Protein AF-A0A2V8UIL1-F1 (afdb_monomer)

Solvent-accessible surface area (backbone atoms only — not comparable to full-atom values): 8514 Å² total; per-residue (Å²): 92,56,47,95,90,40,72,71,58,63,56,52,62,53,67,79,48,57,82,46,74,49,77,49,77,47,79,46,67,53,85,46,45,77,83,36,62,64,71,67,15,54,72,65,12,38,38,31,43,37,38,39,37,39,41,32,49,25,34,33,32,58,74,73,43,98,56,77,26,57,95,77,78,67,92,70,55,50,36,26,22,26,56,78,48,85,33,74,51,60,78,92,67,44,43,99,92,39,61,49,40,64,86,22,44,42,84,35,69,83,42,76,35,70,39,54,35,34,69,42,69,46,80,53,50,76,49,76,50,75,49,68,31,40,41,42,77,79,51,101,89,41,74,50,73,50,116

Sequence (147 aa):
MSNPFDAKSEKGLAETNQRHRVTMSVLYELPLFRAQKGLVGHVLGGWQANGVFTFETGLPMYPLQPTEPIADGCPRCNPRPDRLANGSLPSDQRSLQRWFDTSAFKIASGHYGTSGRNILTAPGLTSLDFSLFKNIRVTEDKRFQFR

Structure (mmCIF, N/CA/C/O backbone):
data_AF-A0A2V8UIL1-F1
#
_entry.id   AF-A0A2V8UIL1-F1
#
loop_
_atom_site.group_PDB
_atom_site.id
_atom_site.type_symbol
_atom_site.label_atom_id
_atom_site.label_alt_id
_atom_site.label_comp_id
_atom_site.label_asym_id
_atom_site.label_entity_id
_atom_site.label_seq_id
_atom_site.pdbx_PDB_ins_code
_atom_site.Cartn_x
_atom_site.Cartn_y
_atom_site.Cartn_z
_atom_site.occupancy
_atom_site.B_iso_or_equiv
_atom_site.auth_seq_id
_atom_site.auth_comp_id
_atom_site.auth_asym_id
_atom_site.auth_atom_id
_atom_site.pdbx_PDB_model_num
ATOM 1 N N . MET A 1 1 ? 13.526 11.274 -14.535 1.00 74.44 1 MET A N 1
ATOM 2 C CA . MET A 1 1 ? 13.363 11.128 -15.998 1.00 74.44 1 MET A CA 1
ATOM 3 C C . MET A 1 1 ? 14.376 10.106 -16.471 1.00 74.44 1 MET A C 1
ATOM 5 O O . MET A 1 1 ? 15.481 10.154 -15.973 1.00 74.44 1 MET A O 1
ATOM 9 N N . SER A 1 2 ? 14.036 9.160 -17.334 1.00 83.00 2 SER A N 1
ATOM 10 C CA . SER A 1 2 ? 14.945 8.093 -17.780 1.00 83.00 2 SER A CA 1
ATOM 11 C C . SER A 1 2 ? 15.469 8.295 -19.196 1.00 83.00 2 SER A C 1
ATOM 13 O O . SER A 1 2 ? 16.539 7.782 -19.483 1.00 83.00 2 SER A O 1
ATOM 15 N N . ASN A 1 3 ? 14.730 8.982 -20.073 1.00 86.19 3 ASN A N 1
ATOM 16 C CA . ASN A 1 3 ? 15.171 9.321 -21.427 1.00 86.19 3 ASN A CA 1
ATOM 17 C C . ASN A 1 3 ? 14.827 10.798 -21.713 1.00 86.19 3 ASN A C 1
ATOM 19 O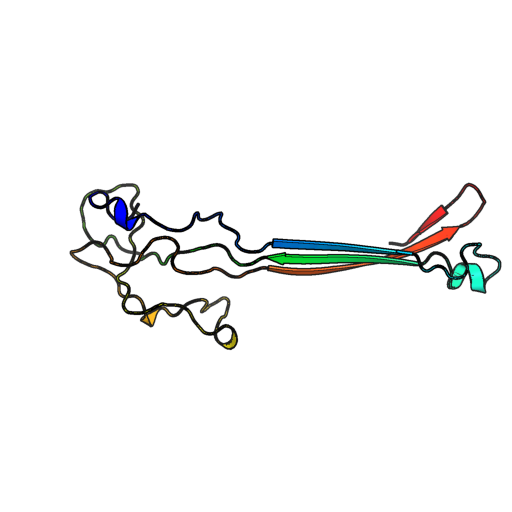 O . ASN A 1 3 ? 13.646 11.111 -21.887 1.00 86.19 3 ASN A O 1
ATOM 23 N N . PRO A 1 4 ? 15.814 11.715 -21.750 1.00 82.50 4 PRO A N 1
ATOM 24 C CA . PRO A 1 4 ? 15.576 13.137 -22.011 1.00 82.50 4 PRO A CA 1
ATOM 25 C C . PRO A 1 4 ? 15.066 13.428 -23.427 1.00 82.50 4 PRO A C 1
ATOM 27 O O . PRO A 1 4 ? 14.446 14.466 -23.652 1.00 82.50 4 PRO A O 1
ATOM 30 N N . PHE A 1 5 ? 15.304 12.522 -24.375 1.00 85.94 5 PHE A N 1
ATOM 31 C CA . PHE A 1 5 ? 14.946 12.692 -25.781 1.00 85.94 5 PHE A CA 1
ATOM 32 C C . PHE A 1 5 ? 13.556 12.137 -26.119 1.00 85.94 5 PHE A C 1
ATOM 34 O O . PHE A 1 5 ? 13.033 12.415 -27.197 1.00 85.94 5 PHE A O 1
ATOM 41 N N . ASP A 1 6 ? 12.926 11.394 -25.201 1.00 86.62 6 ASP A N 1
ATOM 42 C CA . ASP A 1 6 ? 11.565 10.880 -25.359 1.00 86.62 6 ASP A CA 1
ATOM 43 C C . ASP A 1 6 ? 10.697 11.154 -24.123 1.00 86.62 6 ASP A C 1
ATOM 45 O O . ASP A 1 6 ? 10.576 10.340 -23.203 1.00 86.62 6 ASP A O 1
ATOM 49 N N . ALA A 1 7 ? 9.994 12.286 -24.151 1.00 85.75 7 ALA A N 1
ATOM 50 C CA . ALA A 1 7 ? 9.041 12.657 -23.110 1.00 85.75 7 ALA A CA 1
ATOM 51 C C . ALA A 1 7 ? 7.838 11.698 -23.007 1.00 85.75 7 ALA A C 1
ATOM 53 O O . ALA A 1 7 ? 7.186 11.640 -21.961 1.00 85.75 7 ALA A O 1
ATOM 54 N N . LYS A 1 8 ? 7.506 10.935 -24.063 1.00 87.81 8 LYS A N 1
ATOM 55 C CA . LYS A 1 8 ? 6.401 9.966 -23.996 1.00 87.81 8 LYS A CA 1
ATOM 56 C C . LYS A 1 8 ? 6.765 8.789 -23.093 1.00 87.81 8 LYS A C 1
ATOM 58 O O . LYS A 1 8 ? 5.871 8.280 -22.419 1.00 87.81 8 LYS A O 1
ATOM 63 N N . SER A 1 9 ? 8.048 8.425 -23.007 1.00 85.25 9 SER A N 1
ATOM 64 C CA . SER A 1 9 ? 8.549 7.367 -22.114 1.00 85.25 9 SER A CA 1
ATOM 65 C C . SER A 1 9 ? 8.329 7.658 -20.618 1.00 85.25 9 SER A C 1
ATOM 67 O O . SER A 1 9 ? 8.350 6.745 -19.783 1.00 85.25 9 SER A O 1
ATOM 69 N N . GLU A 1 10 ? 8.092 8.923 -20.260 1.00 88.25 10 GLU A N 1
ATOM 70 C CA . GLU A 1 10 ? 7.836 9.374 -18.887 1.00 88.25 10 GLU A CA 1
ATOM 71 C C . GLU A 1 10 ? 6.351 9.400 -18.516 1.00 88.25 10 GLU A C 1
ATOM 73 O O . GLU A 1 10 ? 6.007 9.651 -17.356 1.00 88.25 10 GLU A O 1
ATOM 78 N N . LYS A 1 11 ? 5.454 9.128 -19.472 1.00 90.44 11 LYS A N 1
ATOM 79 C CA . LYS A 1 11 ? 4.026 9.019 -19.179 1.00 90.44 11 LYS A CA 1
ATOM 80 C C . LYS A 1 11 ? 3.770 7.783 -18.323 1.00 90.44 11 LYS A C 1
ATOM 82 O O . LYS A 1 11 ? 4.179 6.672 -18.648 1.00 90.44 11 LYS A O 1
ATOM 87 N N . GLY A 1 12 ? 3.051 7.994 -17.232 1.00 91.19 12 GLY A N 1
ATOM 88 C CA . GLY A 1 12 ? 2.668 6.962 -16.283 1.00 91.19 12 GLY A CA 1
ATOM 89 C C . GLY A 1 12 ? 1.715 7.539 -15.250 1.00 91.19 12 GLY A C 1
ATOM 90 O O . GLY A 1 12 ? 1.427 8.737 -15.252 1.00 91.19 12 GLY A O 1
ATOM 91 N N . LEU A 1 13 ? 1.225 6.682 -14.359 1.00 93.12 13 LEU A N 1
ATOM 92 C CA . LEU A 1 13 ? 0.453 7.141 -13.207 1.00 93.12 13 LEU A CA 1
ATOM 93 C C . LEU A 1 13 ? 1.321 8.050 -12.331 1.00 93.12 13 LEU A C 1
ATOM 95 O O . LEU A 1 13 ? 2.541 7.908 -12.317 1.00 93.12 13 LEU A O 1
ATOM 99 N N . ALA A 1 14 ? 0.715 8.973 -11.589 1.00 92.06 14 ALA A N 1
ATOM 100 C CA . ALA A 1 14 ? 1.446 9.698 -10.555 1.00 92.06 14 ALA A CA 1
ATOM 101 C C . ALA A 1 14 ? 1.904 8.724 -9.453 1.00 92.06 14 ALA A C 1
ATOM 103 O O . ALA A 1 14 ? 1.199 7.765 -9.144 1.00 92.06 14 ALA A O 1
ATOM 104 N N . GLU A 1 15 ? 3.054 8.986 -8.831 1.00 89.31 15 GLU A N 1
ATOM 105 C CA . GLU A 1 15 ? 3.568 8.185 -7.699 1.00 89.31 15 GLU A CA 1
ATOM 106 C C . GLU A 1 15 ? 2.643 8.276 -6.473 1.00 89.31 15 GLU A C 1
ATOM 108 O O . GLU A 1 15 ? 2.626 7.393 -5.627 1.00 89.31 15 GLU A O 1
ATOM 113 N N . THR A 1 16 ? 1.805 9.312 -6.420 1.00 92.19 16 THR A N 1
ATOM 114 C CA . THR A 1 16 ? 0.773 9.538 -5.402 1.00 92.19 16 THR A CA 1
ATOM 115 C C . THR A 1 16 ? -0.606 9.015 -5.807 1.00 92.19 16 THR A C 1
ATOM 117 O O . THR A 1 16 ? -1.582 9.244 -5.095 1.00 92.19 16 THR A O 1
ATOM 120 N N . ASN A 1 17 ? -0.732 8.343 -6.957 1.00 92.94 17 ASN A N 1
ATOM 121 C CA . ASN A 1 17 ? -2.023 7.848 -7.420 1.00 92.94 17 ASN A CA 1
ATOM 122 C C . ASN A 1 17 ? -2.458 6.616 -6.621 1.00 92.94 17 ASN A C 1
ATOM 124 O O . ASN A 1 17 ? -2.185 5.477 -7.002 1.00 92.94 17 ASN A O 1
ATOM 128 N N . GLN A 1 18 ? -3.174 6.851 -5.530 1.00 91.94 18 GLN A N 1
ATOM 129 C CA . GLN A 1 18 ? -3.775 5.795 -4.737 1.00 91.94 18 GLN A CA 1
ATOM 130 C C . GLN A 1 18 ? -5.155 5.439 -5.293 1.00 91.94 18 GLN A C 1
ATOM 132 O O . GLN A 1 18 ? -6.097 6.222 -5.206 1.00 91.94 18 GLN A O 1
ATOM 137 N N . ARG A 1 19 ? -5.270 4.247 -5.890 1.00 92.31 19 ARG A N 1
ATOM 138 C CA . ARG A 1 19 ? -6.465 3.853 -6.651 1.00 92.31 19 ARG A CA 1
ATOM 139 C C . ARG A 1 19 ? -7.702 3.678 -5.773 1.00 92.31 19 ARG A C 1
ATOM 141 O O . ARG A 1 19 ? -8.777 4.145 -6.138 1.00 92.31 19 ARG A O 1
ATOM 148 N N . HIS A 1 20 ? -7.557 2.987 -4.648 1.00 94.62 20 HIS A N 1
ATOM 149 C CA . HIS A 1 20 ? -8.628 2.801 -3.678 1.00 94.62 20 HIS A CA 1
ATOM 150 C C . HIS A 1 20 ? -8.096 3.060 -2.274 1.00 94.62 20 HIS A C 1
ATOM 152 O O . HIS A 1 20 ? -7.059 2.522 -1.883 1.00 94.62 20 HIS A O 1
ATOM 158 N N . ARG A 1 21 ? -8.834 3.877 -1.528 1.00 95.50 21 ARG A N 1
ATOM 159 C CA . ARG A 1 21 ? -8.595 4.167 -0.120 1.00 95.50 21 ARG A CA 1
ATOM 160 C C . ARG A 1 21 ? -9.936 4.244 0.589 1.00 95.50 21 ARG A C 1
ATOM 162 O O . ARG A 1 21 ? -10.794 5.030 0.197 1.00 95.50 21 ARG A O 1
ATOM 169 N N . VAL A 1 22 ? -10.109 3.408 1.600 1.00 97.25 22 VAL A N 1
ATOM 170 C CA . VAL A 1 22 ? -11.317 3.333 2.416 1.00 97.25 22 VAL A CA 1
ATOM 171 C C . VAL A 1 22 ? -10.894 3.337 3.873 1.00 97.25 22 VAL A C 1
ATOM 173 O O . VAL A 1 22 ? -10.099 2.500 4.294 1.00 97.25 22 VAL A O 1
ATOM 176 N N . THR A 1 23 ? -11.461 4.258 4.642 1.00 97.25 23 THR A N 1
ATOM 177 C CA . THR A 1 23 ? -11.343 4.271 6.098 1.00 97.25 23 THR A CA 1
ATOM 178 C C . THR A 1 23 ? -12.745 4.215 6.678 1.00 97.25 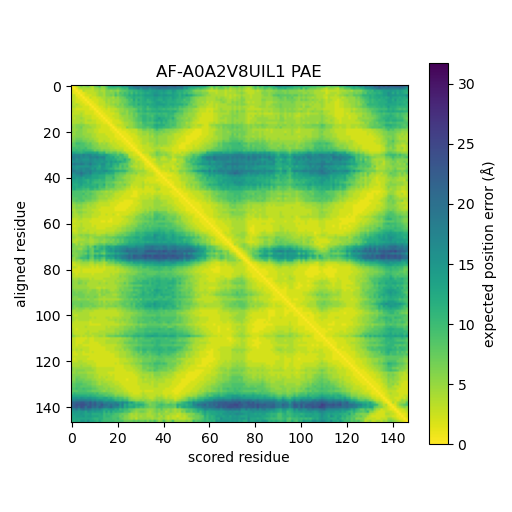23 THR A C 1
ATOM 180 O O . THR A 1 23 ? -13.594 5.040 6.342 1.00 97.25 23 THR A O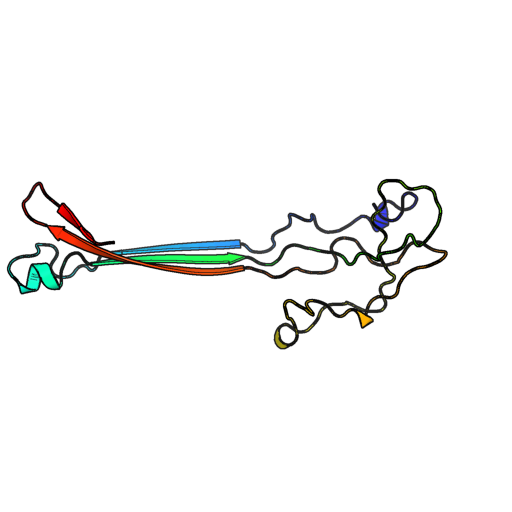 1
ATOM 183 N N . MET A 1 24 ? -12.994 3.223 7.524 1.00 97.69 24 MET A N 1
ATOM 184 C CA . MET A 1 24 ? -14.268 3.010 8.192 1.00 97.69 24 MET A CA 1
ATOM 185 C C . MET A 1 24 ? -14.050 3.065 9.695 1.00 97.69 24 MET A C 1
ATOM 187 O O . MET A 1 24 ? -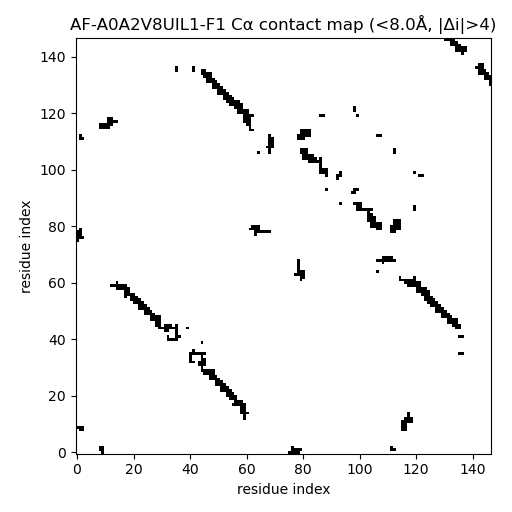13.260 2.300 10.241 1.00 97.69 24 MET A O 1
ATOM 191 N N . SER A 1 25 ? -14.789 3.946 10.360 1.00 97.12 25 SER A N 1
ATOM 192 C CA . SER A 1 25 ? -14.759 4.081 11.812 1.00 97.12 25 SER A CA 1
ATOM 193 C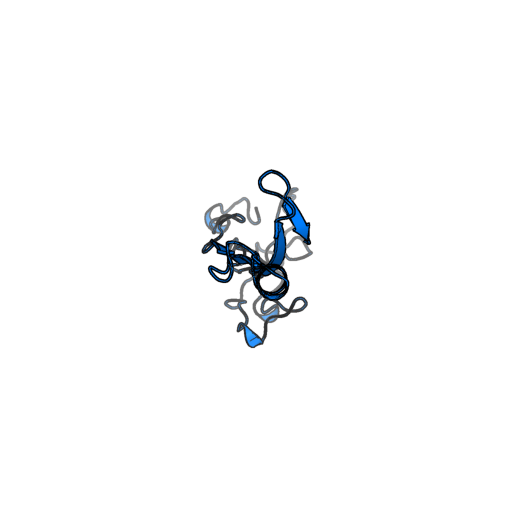 C . SER A 1 25 ? -16.107 3.672 12.383 1.00 97.12 25 SER A C 1
ATOM 195 O O . SER A 1 25 ? -17.147 4.169 11.953 1.00 97.12 25 SER A O 1
ATOM 197 N N . VAL A 1 26 ? -16.088 2.770 13.358 1.00 96.12 26 VAL A N 1
ATOM 198 C CA . VAL A 1 26 ? -17.270 2.287 14.068 1.00 96.12 26 VAL A CA 1
ATOM 199 C C . VAL A 1 26 ? -17.082 2.561 15.548 1.00 96.12 26 VAL A C 1
ATOM 201 O O . VAL A 1 26 ? -16.089 2.154 16.145 1.00 96.12 26 VAL A O 1
ATOM 204 N N . LEU A 1 27 ? -18.067 3.222 16.143 1.00 94.88 27 LEU A N 1
ATOM 205 C CA . LEU A 1 27 ? -18.194 3.384 17.583 1.00 94.88 27 LEU A CA 1
ATOM 206 C C . LEU A 1 27 ? -19.518 2.754 17.990 1.00 94.88 27 LEU A C 1
ATOM 208 O O . LEU A 1 27 ? -20.571 3.108 17.460 1.00 94.88 27 LEU A O 1
ATOM 212 N N . TYR A 1 28 ? -19.459 1.816 18.926 1.00 93.81 28 TYR A N 1
ATOM 213 C CA . TYR A 1 28 ? -20.632 1.125 19.427 1.00 93.81 28 TYR A CA 1
ATOM 214 C C . TYR A 1 28 ? -20.653 1.147 20.951 1.00 93.81 28 TYR A C 1
ATOM 216 O O . TYR A 1 28 ? -19.844 0.500 21.616 1.00 93.81 28 TYR A O 1
ATOM 224 N N . GLU A 1 29 ? -21.604 1.889 21.509 1.00 91.62 29 GLU A N 1
ATOM 225 C CA . GLU A 1 29 ? -21.918 1.839 22.933 1.00 91.62 29 GLU A CA 1
ATOM 226 C C . GLU A 1 29 ? -22.965 0.757 23.184 1.00 91.62 29 GLU A C 1
ATOM 228 O O . GLU A 1 29 ? -24.073 0.809 22.641 1.00 91.62 29 GLU A O 1
ATOM 233 N N . LEU A 1 30 ? -22.632 -0.214 24.035 1.00 88.00 30 LEU A N 1
ATOM 234 C CA . LEU A 1 30 ? -23.559 -1.281 24.392 1.00 88.00 30 LEU A CA 1
ATOM 235 C C . LEU A 1 30 ? -24.802 -0.674 25.072 1.00 88.00 30 LEU A C 1
ATOM 237 O O . LEU A 1 30 ? -24.679 -0.019 26.112 1.00 88.00 30 LEU A O 1
ATOM 241 N N . PRO A 1 31 ? -26.020 -0.890 24.536 1.00 83.12 31 PRO A N 1
ATOM 242 C CA . PRO A 1 31 ? -27.235 -0.266 25.063 1.00 83.12 31 PRO A CA 1
ATOM 243 C C . PRO A 1 31 ? -27.748 -0.918 26.360 1.00 83.12 31 PRO A C 1
ATOM 245 O O . PRO A 1 31 ? -28.804 -0.541 26.865 1.00 83.12 31 PRO A O 1
ATOM 248 N N . LEU A 1 32 ? -27.011 -1.880 26.917 1.00 84.94 32 LEU A N 1
ATOM 249 C CA . LEU A 1 32 ? -27.371 -2.621 28.121 1.00 84.94 32 LEU A CA 1
ATOM 250 C C . LEU A 1 32 ? -26.965 -1.851 29.385 1.00 84.94 32 LEU A C 1
ATOM 252 O O . LEU A 1 32 ? -25.912 -1.219 29.438 1.00 84.94 32 LEU A O 1
ATOM 256 N N . PHE A 1 33 ? -27.810 -1.913 30.419 1.00 85.94 33 PHE A N 1
ATOM 257 C CA . PHE A 1 33 ? -27.550 -1.329 31.741 1.00 85.94 33 PHE A CA 1
ATOM 258 C C . PHE A 1 33 ? -27.051 0.130 31.710 1.00 85.94 33 PHE A C 1
ATOM 260 O O . PHE A 1 33 ? -26.197 0.516 32.506 1.00 85.94 33 PHE A O 1
ATOM 267 N N . ARG A 1 34 ? -27.604 0.976 30.824 1.00 81.44 34 ARG A N 1
ATOM 268 C CA . ARG A 1 34 ? -27.203 2.396 30.680 1.00 81.44 34 ARG A CA 1
ATOM 269 C C . ARG A 1 34 ? -27.257 3.191 31.986 1.00 81.44 34 ARG A C 1
ATOM 271 O O . ARG A 1 34 ? -26.446 4.088 32.194 1.00 81.44 34 ARG A O 1
ATOM 278 N N . ALA A 1 35 ? -28.205 2.858 32.861 1.00 84.00 35 ALA A N 1
ATOM 279 C CA . ALA A 1 35 ? -28.353 3.487 34.170 1.00 84.00 35 ALA A CA 1
ATOM 280 C C . ALA A 1 35 ? -27.336 2.987 35.215 1.00 84.00 35 ALA A C 1
ATOM 282 O O . ALA A 1 35 ? -27.257 3.573 36.286 1.00 84.00 35 ALA A O 1
ATOM 283 N N . GLN A 1 36 ? -26.599 1.909 34.922 1.00 86.06 36 GLN A N 1
ATOM 284 C CA . GLN A 1 36 ? -25.587 1.281 35.779 1.00 86.06 36 GLN A CA 1
ATOM 285 C C . GLN A 1 36 ? -26.025 1.067 37.237 1.00 86.06 36 GLN A C 1
ATOM 287 O O . GLN A 1 36 ? -25.235 1.219 38.155 1.00 86.06 36 GLN A O 1
ATOM 292 N N . LYS A 1 37 ? -27.292 0.706 37.471 1.00 86.44 37 LYS A N 1
ATOM 293 C CA . LYS A 1 37 ? -27.809 0.499 38.831 1.00 86.44 37 LYS A CA 1
ATOM 294 C C . LYS A 1 37 ? -27.331 -0.835 39.410 1.00 86.44 37 LYS A C 1
ATOM 296 O O . LYS A 1 37 ? -27.482 -1.878 38.770 1.00 86.44 37 LYS A O 1
ATOM 301 N N . GLY A 1 38 ? -26.828 -0.799 40.643 1.00 85.69 38 GLY A N 1
ATOM 302 C CA . GLY A 1 38 ? -26.353 -1.980 41.367 1.00 85.69 38 GLY A CA 1
ATOM 303 C C . GLY A 1 38 ? -25.093 -2.609 40.759 1.00 85.69 38 GLY A C 1
ATOM 304 O O . GLY A 1 38 ? -24.576 -2.164 39.734 1.00 85.69 38 GLY A O 1
ATOM 305 N N . LEU A 1 39 ? -24.600 -3.678 41.391 1.00 85.44 39 LEU A N 1
ATOM 306 C CA . LEU A 1 39 ? -23.344 -4.332 41.002 1.00 85.44 39 LEU A CA 1
ATOM 307 C C . LEU A 1 39 ? -23.372 -4.821 39.543 1.00 85.44 39 LEU A C 1
ATOM 309 O O . LEU A 1 39 ? -22.460 -4.539 38.769 1.00 85.44 39 LEU A O 1
ATOM 313 N N . VAL A 1 40 ? -24.457 -5.491 39.146 1.00 86.56 40 VAL A N 1
ATOM 314 C CA . VAL A 1 40 ? -24.638 -6.010 37.779 1.00 86.56 40 VAL A CA 1
ATOM 315 C C . VAL A 1 40 ? -24.654 -4.873 36.754 1.00 86.56 40 VAL A C 1
ATOM 317 O O . VAL A 1 40 ? -24.021 -4.982 35.704 1.00 86.56 40 VAL A O 1
ATOM 320 N N . GLY A 1 41 ? -25.315 -3.754 37.067 1.00 87.25 41 GLY A N 1
ATOM 321 C CA . GLY A 1 41 ? -25.382 -2.602 36.175 1.00 87.25 41 GLY A CA 1
ATOM 322 C C . GLY A 1 41 ? -24.024 -1.935 35.953 1.00 87.25 41 GLY A C 1
ATOM 323 O O . GLY A 1 41 ? -23.701 -1.591 34.817 1.00 87.25 41 GLY A O 1
ATOM 324 N N . HIS A 1 42 ? -23.204 -1.798 36.997 1.00 85.50 42 HIS A N 1
ATOM 325 C CA . HIS A 1 42 ? -21.844 -1.266 36.865 1.00 85.50 42 HIS A CA 1
ATOM 326 C C . HIS A 1 42 ? -20.901 -2.225 36.130 1.00 85.50 42 HIS A C 1
ATOM 328 O O . HIS A 1 42 ? -20.056 -1.771 35.360 1.00 85.50 42 HIS A O 1
ATOM 334 N N . VAL A 1 43 ? -21.049 -3.543 36.295 1.00 86.69 43 VAL A N 1
ATOM 335 C CA . VAL A 1 43 ? -20.197 -4.541 35.619 1.00 86.69 43 VAL A CA 1
ATOM 336 C C . VAL A 1 43 ? -20.558 -4.696 34.138 1.00 86.69 43 VAL A C 1
ATOM 338 O O . VAL A 1 43 ? -19.665 -4.744 33.288 1.00 86.69 43 VAL A O 1
ATOM 341 N N . LEU A 1 44 ? -21.846 -4.692 33.793 1.00 89.06 44 LEU A N 1
ATOM 342 C CA . LEU A 1 44 ? -22.310 -4.943 32.423 1.00 89.06 44 LEU A CA 1
ATOM 343 C C . LEU A 1 44 ? -22.599 -3.672 31.606 1.00 89.06 44 LEU A C 1
ATOM 345 O O . LEU A 1 44 ? -22.631 -3.741 30.382 1.00 89.06 44 LEU A O 1
ATOM 349 N N . GLY A 1 45 ? -22.787 -2.510 32.237 1.00 91.62 45 GLY A N 1
ATOM 350 C CA . GLY A 1 45 ? -23.107 -1.255 31.543 1.00 91.62 45 GLY A CA 1
ATOM 351 C C . GLY A 1 45 ? -21.890 -0.406 31.170 1.00 91.62 45 GLY A C 1
ATOM 352 O O . GLY A 1 45 ? -20.818 -0.544 31.745 1.00 91.62 45 GLY A O 1
ATOM 353 N N . GLY A 1 46 ? -22.043 0.515 30.216 1.00 90.88 46 GLY A N 1
ATOM 354 C CA . GLY A 1 46 ? -21.009 1.513 29.888 1.00 90.88 46 GLY A CA 1
ATOM 355 C C . GLY A 1 46 ? -19.807 1.002 29.095 1.00 90.88 46 GLY A C 1
ATOM 356 O O . GLY A 1 46 ? -18.823 1.724 28.954 1.00 90.88 46 GLY A O 1
ATOM 357 N N . TRP A 1 47 ? -19.874 -0.219 28.574 1.00 94.25 47 TRP A N 1
ATOM 358 C CA . TRP A 1 47 ? -18.905 -0.704 27.602 1.00 94.25 47 TRP A CA 1
ATOM 359 C C . TRP A 1 47 ? -19.092 0.002 26.256 1.00 94.25 47 TRP A C 1
ATOM 361 O O . TRP A 1 47 ? -20.213 0.134 25.759 1.00 94.25 47 TRP A O 1
ATOM 371 N N . GLN A 1 48 ? -17.984 0.431 25.667 1.00 94.56 48 GLN A N 1
ATOM 372 C CA . GLN A 1 48 ? -17.933 1.063 24.357 1.00 94.56 48 GLN A CA 1
ATOM 373 C C . GLN A 1 48 ? -16.823 0.405 23.546 1.00 94.56 48 GLN A C 1
ATOM 375 O O . GLN A 1 48 ? -15.660 0.440 23.942 1.00 94.56 48 GLN A O 1
ATOM 380 N N . ALA A 1 49 ? -17.182 -0.174 22.408 1.00 95.12 49 ALA A N 1
ATOM 381 C CA . ALA A 1 49 ? -16.234 -0.704 21.444 1.00 95.12 49 ALA A CA 1
ATOM 382 C C . ALA A 1 49 ? -15.978 0.338 20.353 1.00 95.12 49 ALA A C 1
ATOM 384 O O . ALA A 1 49 ? -16.910 0.978 19.865 1.00 95.12 49 ALA A O 1
ATOM 385 N N . ASN A 1 50 ? -14.719 0.489 19.966 1.00 96.50 50 ASN A N 1
ATOM 386 C CA . ASN A 1 50 ? -14.308 1.315 18.843 1.00 96.50 50 ASN A CA 1
ATOM 387 C C . ASN A 1 50 ? -13.480 0.466 17.884 1.00 96.50 50 ASN A C 1
ATOM 389 O O . ASN A 1 50 ? -12.640 -0.324 18.313 1.00 96.50 50 ASN A O 1
ATOM 393 N N . GLY A 1 51 ? -13.723 0.644 16.592 1.00 97.06 51 GLY A N 1
ATOM 394 C CA . GLY A 1 51 ? -12.966 0.015 15.523 1.00 97.06 51 GLY A CA 1
ATOM 395 C C . GLY A 1 51 ? -12.654 1.031 14.436 1.00 97.06 51 GLY A C 1
ATOM 396 O O . GLY A 1 51 ? -13.543 1.771 14.016 1.00 97.06 51 GLY A O 1
ATOM 397 N N . VAL A 1 52 ? -11.411 1.055 13.974 1.00 97.94 52 VAL A N 1
ATOM 398 C CA . VAL A 1 52 ? -10.990 1.797 12.786 1.00 97.94 52 VAL A CA 1
ATOM 399 C C . VAL A 1 52 ? -10.387 0.799 11.811 1.00 97.94 52 VAL A C 1
ATOM 401 O O . VAL A 1 52 ? -9.385 0.155 12.099 1.00 97.94 52 VAL A O 1
ATOM 404 N N . PHE A 1 53 ? -11.023 0.650 10.659 1.00 98.12 53 PHE A N 1
ATOM 405 C CA . PHE A 1 53 ? -10.545 -0.182 9.567 1.00 98.12 53 PHE A CA 1
ATOM 406 C C . PHE A 1 53 ? -10.013 0.713 8.453 1.00 98.12 53 PHE A C 1
ATOM 408 O O . PHE A 1 53 ? -10.725 1.602 7.985 1.00 98.12 53 PHE A O 1
ATOM 415 N N . THR A 1 54 ? -8.783 0.466 8.011 1.00 97.75 54 THR A N 1
ATOM 416 C CA . THR A 1 54 ? -8.169 1.173 6.884 1.00 97.75 54 THR A CA 1
ATOM 417 C C . THR A 1 54 ? -7.755 0.173 5.818 1.00 97.75 54 THR A C 1
ATOM 419 O O . THR A 1 54 ? -7.024 -0.775 6.091 1.00 97.75 54 THR A O 1
ATOM 422 N N . PHE A 1 55 ? -8.202 0.407 4.588 1.00 97.44 55 PHE A N 1
ATOM 423 C CA . PHE A 1 55 ? -7.802 -0.337 3.403 1.00 97.44 55 PHE A CA 1
ATOM 424 C C . PHE A 1 55 ? -7.302 0.626 2.333 1.00 97.44 55 PHE A C 1
ATOM 426 O O . PHE A 1 55 ? -7.995 1.564 1.939 1.00 97.44 55 PHE A O 1
ATOM 433 N N . GLU A 1 56 ? -6.108 0.362 1.827 1.00 96.06 56 GLU A N 1
ATOM 434 C CA . GLU A 1 56 ? -5.418 1.199 0.864 1.00 96.06 56 GLU A CA 1
ATOM 435 C C . GLU A 1 56 ? -4.708 0.325 -0.167 1.00 96.06 56 GLU A C 1
ATOM 437 O O . GLU A 1 56 ? -3.886 -0.528 0.168 1.00 96.06 56 GLU A O 1
ATOM 442 N N . THR A 1 57 ? -4.983 0.552 -1.451 1.00 94.81 57 THR A N 1
ATOM 443 C CA . THR A 1 57 ? -4.166 -0.043 -2.513 1.00 94.81 57 THR A CA 1
ATOM 444 C C . THR A 1 57 ? -2.776 0.566 -2.507 1.00 94.81 57 THR A C 1
ATOM 446 O O . THR A 1 57 ? -2.617 1.751 -2.204 1.00 94.81 57 THR A O 1
ATOM 449 N N . GLY A 1 58 ? -1.786 -0.221 -2.917 1.00 93.75 58 GLY A N 1
ATOM 450 C CA . GLY A 1 58 ? -0.424 0.268 -3.044 1.00 93.75 58 GLY A CA 1
ATOM 451 C C . GLY A 1 58 ? -0.267 1.339 -4.116 1.00 93.75 58 GLY A C 1
ATOM 452 O O . GLY A 1 58 ? -1.059 1.444 -5.059 1.00 93.75 58 GLY A O 1
ATOM 453 N N . LEU A 1 59 ? 0.786 2.132 -3.955 1.00 95.56 59 LEU A N 1
ATOM 454 C CA . LEU A 1 59 ? 1.134 3.196 -4.882 1.00 95.56 59 LEU A CA 1
ATOM 455 C C . LEU A 1 59 ? 1.800 2.634 -6.149 1.00 95.56 59 LEU A C 1
ATOM 457 O O . LEU A 1 59 ? 2.464 1.594 -6.096 1.00 95.56 59 LEU A O 1
ATOM 461 N N . PRO A 1 60 ? 1.648 3.296 -7.304 1.00 95.56 60 PRO A N 1
ATOM 462 C CA . PRO A 1 60 ? 2.398 2.947 -8.497 1.00 95.56 60 PRO A CA 1
ATOM 463 C C . PRO A 1 60 ? 3.907 3.094 -8.272 1.00 95.56 60 PRO A C 1
ATOM 465 O O . PRO A 1 60 ? 4.359 4.049 -7.647 1.00 95.56 60 PRO A O 1
ATOM 468 N N . MET A 1 61 ? 4.682 2.155 -8.806 1.00 93.56 61 MET A N 1
ATOM 469 C CA . MET A 1 61 ? 6.143 2.133 -8.728 1.00 93.56 61 MET A CA 1
ATOM 470 C C . MET A 1 61 ? 6.752 1.630 -10.043 1.00 93.56 61 MET A C 1
ATOM 472 O O . MET A 1 61 ? 6.060 1.077 -10.902 1.00 93.56 61 MET A O 1
ATOM 476 N N . TYR A 1 62 ? 8.057 1.805 -10.226 1.00 93.38 62 TYR A N 1
ATOM 477 C CA . TYR A 1 62 ? 8.805 1.304 -11.382 1.00 93.38 62 TYR A CA 1
ATOM 478 C C . TYR A 1 62 ? 10.157 0.748 -10.943 1.00 93.38 62 TYR A C 1
ATOM 480 O O . TYR A 1 62 ? 10.702 1.203 -9.936 1.00 93.38 62 TYR A O 1
ATOM 488 N N . PRO A 1 63 ? 10.702 -0.232 -11.680 1.00 93.06 63 PRO A N 1
ATOM 489 C CA . PRO A 1 63 ? 12.034 -0.733 -11.402 1.00 93.06 63 PRO A CA 1
ATOM 490 C C . PRO A 1 63 ? 13.083 0.309 -11.794 1.00 93.06 63 PRO A C 1
ATOM 492 O O . PRO A 1 63 ? 12.957 0.994 -12.812 1.00 93.06 63 PRO A O 1
ATOM 495 N N . LEU A 1 64 ? 14.136 0.380 -10.991 1.00 92.12 64 LEU A N 1
ATOM 496 C CA . LEU A 1 64 ? 15.358 1.118 -11.283 1.00 92.12 64 LEU A CA 1
ATOM 497 C C . LEU A 1 64 ? 16.484 0.111 -11.499 1.00 92.12 64 LEU A C 1
ATOM 499 O O . LEU A 1 64 ? 16.517 -0.928 -10.836 1.00 92.12 64 LEU A O 1
ATOM 503 N N . GLN A 1 65 ? 17.398 0.416 -12.414 1.00 91.88 65 GLN A N 1
ATOM 504 C CA . GLN A 1 65 ? 18.658 -0.312 -12.527 1.00 91.88 65 GLN A CA 1
ATOM 505 C C . GLN A 1 65 ? 19.778 0.459 -11.809 1.00 91.88 65 GLN A C 1
ATOM 507 O O . GLN A 1 65 ? 19.709 1.681 -11.712 1.00 91.88 65 GLN A O 1
ATOM 512 N N . PRO A 1 66 ? 20.806 -0.227 -11.285 1.00 87.50 66 PRO A N 1
ATOM 513 C CA . PRO A 1 66 ? 21.854 0.415 -10.488 1.00 87.50 66 PRO A CA 1
ATOM 514 C C . PRO A 1 66 ? 22.912 1.149 -11.325 1.00 87.50 66 PRO A C 1
ATOM 516 O O . PRO A 1 66 ? 23.707 1.902 -10.775 1.00 87.50 66 PRO A O 1
ATOM 519 N N . THR A 1 67 ? 22.961 0.902 -12.634 1.00 87.00 67 THR A N 1
ATOM 520 C CA . THR A 1 67 ? 23.982 1.444 -13.538 1.00 87.00 67 THR A CA 1
ATOM 521 C C . THR A 1 67 ? 23.359 2.352 -14.580 1.00 87.00 67 THR A C 1
ATOM 523 O O . THR A 1 67 ? 22.273 2.064 -15.084 1.00 87.00 67 THR A O 1
ATOM 526 N N . GLU A 1 68 ? 24.077 3.398 -14.977 1.00 87.44 68 GLU A N 1
ATOM 527 C CA . GLU A 1 68 ? 23.674 4.210 -16.122 1.00 87.44 68 GLU A CA 1
ATOM 528 C C . GLU A 1 68 ? 23.764 3.380 -17.412 1.00 87.44 68 GLU A C 1
ATOM 530 O O . GLU A 1 68 ? 24.818 2.800 -17.694 1.00 87.44 68 GLU A O 1
ATOM 535 N N 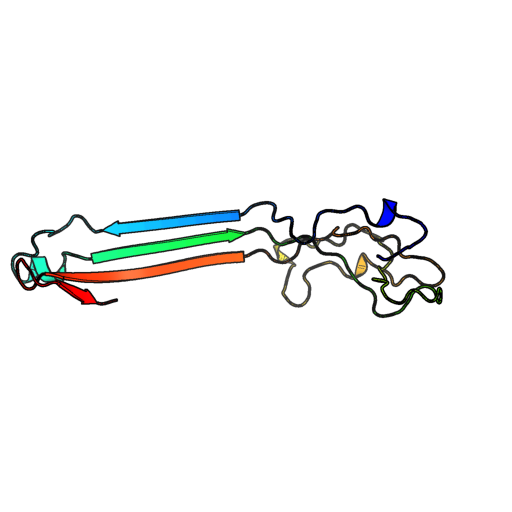. PRO A 1 69 ? 22.676 3.270 -18.195 1.00 89.12 69 PRO A N 1
ATOM 536 C CA . PRO A 1 69 ? 22.678 2.473 -19.414 1.00 89.12 69 PRO A CA 1
ATOM 537 C C . PRO A 1 69 ? 23.477 3.144 -20.541 1.00 89.12 69 PRO A C 1
ATOM 539 O O . PRO A 1 69 ? 23.959 2.454 -21.440 1.00 89.12 69 PRO A O 1
ATOM 542 N N . ILE A 1 70 ? 23.613 4.475 -20.499 1.00 87.38 70 ILE A N 1
ATOM 543 C CA . ILE A 1 70 ? 24.342 5.302 -21.465 1.00 87.38 70 ILE A CA 1
ATOM 544 C C . ILE A 1 70 ? 25.082 6.403 -20.693 1.00 87.38 70 ILE A C 1
ATOM 546 O O . ILE A 1 70 ? 24.517 7.018 -19.796 1.00 87.38 70 ILE A O 1
ATOM 550 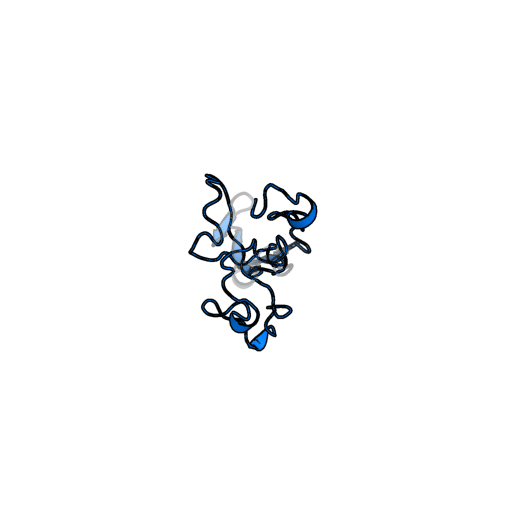N N . ALA A 1 71 ? 26.330 6.692 -21.067 1.00 83.06 71 ALA A N 1
ATOM 551 C CA . ALA A 1 71 ? 27.100 7.821 -20.541 1.00 83.06 71 ALA A CA 1
ATOM 552 C C . ALA A 1 71 ? 26.717 9.145 -21.237 1.00 83.06 71 ALA A C 1
ATOM 554 O O . ALA A 1 71 ? 27.546 9.781 -21.884 1.00 83.06 71 ALA A O 1
ATOM 555 N N . ASP A 1 72 ? 25.449 9.548 -21.137 1.00 80.06 72 ASP A N 1
ATOM 556 C CA . ASP A 1 72 ? 24.913 10.769 -21.764 1.00 80.06 72 ASP A CA 1
ATOM 557 C C . ASP A 1 72 ? 25.066 12.032 -20.891 1.00 80.06 72 ASP A C 1
ATOM 559 O O . ASP A 1 72 ? 24.667 13.127 -21.287 1.00 80.06 72 ASP A O 1
ATOM 563 N N . GLY A 1 73 ? 25.659 11.888 -19.701 1.00 73.25 73 GLY A N 1
ATOM 564 C CA . GLY A 1 73 ? 25.906 12.987 -18.772 1.00 73.25 73 GLY A CA 1
ATOM 565 C C . GLY A 1 73 ? 24.657 13.489 -18.048 1.00 73.25 73 GLY A C 1
ATOM 566 O O . GLY A 1 73 ? 24.700 14.584 -17.491 1.00 73.25 73 GLY A O 1
ATOM 567 N N . CYS A 1 74 ? 23.553 12.732 -18.033 1.00 76.88 74 CYS A N 1
ATOM 568 C CA . CYS A 1 74 ? 22.330 13.128 -17.345 1.00 76.88 74 CYS A CA 1
ATOM 569 C C . CYS A 1 74 ? 22.483 13.086 -15.806 1.00 76.88 74 CYS A C 1
ATOM 571 O O . CYS A 1 74 ? 22.528 12.011 -15.212 1.00 76.88 74 CYS A O 1
ATOM 573 N N . PRO A 1 75 ? 22.472 14.234 -15.099 1.00 66.19 75 PRO A N 1
ATOM 574 C CA . PRO A 1 75 ? 22.764 14.273 -13.663 1.00 66.19 75 PRO A CA 1
ATOM 575 C C . PRO A 1 75 ? 21.569 13.895 -12.769 1.00 66.19 75 PRO A C 1
ATOM 577 O O . PRO A 1 75 ? 21.709 13.828 -11.551 1.00 66.19 75 PRO A O 1
ATOM 580 N N . ARG A 1 76 ? 20.365 13.725 -13.337 1.00 71.19 76 ARG A N 1
ATOM 581 C CA . ARG A 1 76 ? 19.112 13.424 -12.608 1.00 71.19 76 ARG A CA 1
ATOM 582 C C . ARG A 1 76 ? 18.289 12.336 -13.297 1.00 71.19 76 ARG A C 1
ATOM 584 O O . ARG A 1 76 ? 17.049 12.372 -13.270 1.00 71.19 76 ARG A O 1
ATOM 591 N N . CYS A 1 77 ? 18.973 11.420 -13.978 1.00 79.19 77 CYS A N 1
ATOM 592 C CA . CYS A 1 77 ? 18.295 10.331 -14.645 1.00 79.19 77 CYS A CA 1
ATOM 593 C C . CYS A 1 77 ? 17.918 9.223 -13.659 1.00 79.19 77 CYS A C 1
ATOM 595 O O . CYS A 1 77 ? 18.634 8.933 -12.710 1.00 79.19 77 CYS A O 1
ATOM 597 N N . ASN A 1 78 ? 16.739 8.644 -13.873 1.00 86.62 78 ASN A N 1
ATOM 598 C CA . ASN A 1 78 ? 16.280 7.450 -13.171 1.00 86.62 78 ASN A CA 1
ATOM 599 C C . ASN A 1 78 ? 16.393 6.304 -14.173 1.00 86.62 78 ASN A C 1
ATOM 601 O O . ASN A 1 78 ? 15.425 6.082 -14.908 1.00 86.62 78 ASN A O 1
ATOM 605 N N . PRO A 1 79 ? 17.555 5.638 -14.280 1.00 90.19 79 PRO A N 1
ATOM 606 C CA . PRO A 1 79 ? 17.755 4.617 -15.290 1.00 90.19 79 PRO A CA 1
ATOM 607 C C . PRO A 1 79 ? 16.805 3.451 -15.018 1.00 90.19 79 PRO A C 1
ATOM 609 O O . PRO A 1 79 ? 16.798 2.845 -13.942 1.00 90.19 79 PRO A O 1
ATOM 612 N N . ARG A 1 80 ? 15.959 3.155 -16.003 1.00 92.62 80 ARG A N 1
ATOM 613 C CA . ARG A 1 80 ? 15.027 2.027 -15.967 1.00 92.62 80 ARG A CA 1
ATOM 614 C C . ARG A 1 80 ? 15.580 0.878 -16.815 1.00 92.62 80 ARG A C 1
ATOM 616 O O . ARG A 1 80 ? 16.222 1.154 -17.825 1.00 92.62 80 ARG A O 1
ATOM 623 N N . PRO A 1 81 ? 15.328 -0.384 -16.434 1.00 95.38 81 PRO A N 1
ATOM 624 C CA . PRO A 1 81 ? 15.703 -1.546 -17.232 1.00 95.38 81 PRO A CA 1
ATOM 625 C C . PRO A 1 81 ? 14.814 -1.710 -18.469 1.00 95.38 81 PRO A C 1
ATOM 627 O O . PRO A 1 81 ? 13.777 -1.058 -18.624 1.00 95.38 81 PRO A O 1
ATOM 630 N N . ASP A 1 82 ? 15.191 -2.651 -19.324 1.00 95.69 82 ASP A N 1
ATOM 631 C CA . ASP A 1 82 ? 14.302 -3.200 -20.333 1.00 95.69 82 ASP A CA 1
ATOM 632 C C . ASP A 1 82 ? 13.212 -4.059 -19.715 1.00 95.69 82 ASP A C 1
ATOM 634 O O . ASP A 1 82 ? 13.450 -4.805 -18.764 1.00 95.69 82 ASP A O 1
ATOM 638 N N . ARG A 1 83 ? 12.014 -3.978 -20.292 1.00 95.81 83 ARG A N 1
ATOM 639 C CA . ARG A 1 83 ? 10.858 -4.761 -19.865 1.00 95.81 83 ARG A CA 1
ATOM 640 C C . ARG A 1 83 ? 10.614 -5.904 -20.844 1.00 95.81 83 ARG A C 1
ATOM 642 O O . ARG A 1 83 ? 10.168 -5.681 -21.962 1.00 95.81 83 ARG A O 1
ATOM 649 N N . LEU A 1 84 ? 10.859 -7.127 -20.388 1.00 96.94 84 LEU A N 1
ATOM 650 C CA . LEU A 1 84 ? 10.638 -8.362 -21.144 1.00 96.94 84 LEU A CA 1
ATOM 651 C C . LEU A 1 84 ? 9.219 -8.915 -20.948 1.00 96.94 84 LEU A C 1
ATOM 653 O O . LEU A 1 84 ? 8.669 -9.543 -21.848 1.00 96.94 84 LEU A O 1
ATOM 657 N N . ALA A 1 85 ? 8.619 -8.679 -19.776 1.00 95.31 85 ALA A N 1
ATOM 658 C CA . ALA A 1 85 ? 7.274 -9.142 -19.433 1.00 95.31 85 ALA A CA 1
ATOM 659 C C . ALA A 1 85 ? 6.550 -8.162 -18.487 1.00 95.31 85 ALA A C 1
ATOM 661 O O . ALA A 1 85 ? 7.028 -7.065 -18.196 1.00 95.31 85 ALA A O 1
ATOM 662 N N . ASN A 1 86 ? 5.357 -8.522 -17.998 1.00 93.06 86 ASN A N 1
ATOM 663 C CA . ASN A 1 86 ? 4.562 -7.609 -17.170 1.00 93.06 86 ASN A CA 1
ATOM 664 C C . ASN A 1 86 ? 5.251 -7.237 -15.832 1.00 93.06 86 ASN A C 1
ATOM 666 O O . ASN A 1 86 ? 5.018 -6.135 -15.335 1.00 93.06 86 ASN A O 1
ATOM 670 N N . GLY A 1 87 ? 6.096 -8.116 -15.284 1.00 93.62 87 GLY A N 1
ATOM 671 C CA . GLY A 1 87 ? 6.773 -7.962 -13.996 1.00 93.62 87 GLY A CA 1
ATOM 672 C C . GLY A 1 87 ? 5.881 -8.118 -12.764 1.00 93.62 87 GLY A C 1
ATOM 673 O O . GLY A 1 87 ? 6.372 -8.000 -11.650 1.00 93.62 87 GLY A O 1
ATOM 674 N N . SER A 1 88 ? 4.582 -8.374 -12.913 1.00 93.81 88 SER A N 1
ATOM 675 C CA . SER A 1 88 ? 3.661 -8.500 -11.780 1.00 93.81 88 SER A CA 1
ATOM 676 C C . SER A 1 88 ? 3.582 -9.948 -11.313 1.00 93.81 88 SER A C 1
ATOM 678 O O . SER A 1 88 ? 3.215 -10.826 -12.089 1.00 93.81 88 SER A O 1
ATOM 680 N N . LEU A 1 89 ? 3.859 -10.188 -10.031 1.00 94.25 89 LEU A N 1
ATOM 681 C CA . LEU A 1 89 ? 3.656 -11.503 -9.424 1.00 94.25 89 LEU A CA 1
ATOM 682 C C . LEU A 1 89 ? 2.192 -11.707 -9.005 1.00 94.25 89 LEU A C 1
ATOM 684 O O . LEU A 1 89 ? 1.529 -10.726 -8.634 1.00 94.25 89 LEU A O 1
ATOM 688 N N . PRO A 1 90 ? 1.694 -12.954 -9.010 1.00 92.19 90 PRO A N 1
ATOM 689 C CA . PRO A 1 90 ? 0.469 -13.334 -8.308 1.00 92.19 90 PRO A CA 1
ATOM 690 C C . PRO A 1 90 ? 0.523 -12.943 -6.825 1.00 92.19 90 PRO A C 1
ATOM 692 O O . PRO A 1 90 ? 1.595 -12.962 -6.223 1.00 92.19 90 PRO A O 1
ATOM 695 N N . SER A 1 91 ? -0.611 -12.555 -6.234 1.00 88.88 91 SER A N 1
ATOM 696 C CA . SER A 1 91 ? -0.659 -12.028 -4.858 1.00 88.88 91 SER A CA 1
ATOM 697 C C . SER A 1 91 ? -0.112 -12.998 -3.805 1.00 88.88 91 SER A C 1
ATOM 699 O O . SER A 1 91 ? 0.490 -12.554 -2.835 1.00 88.88 91 SER A O 1
ATOM 701 N N . ASP A 1 92 ? -0.284 -14.301 -4.011 1.00 92.94 92 ASP A N 1
ATOM 702 C CA . ASP A 1 92 ? 0.207 -15.395 -3.163 1.00 92.94 92 ASP A CA 1
ATOM 703 C C . ASP A 1 92 ? 1.728 -15.610 -3.251 1.00 92.94 92 ASP A C 1
ATOM 705 O O . ASP A 1 92 ? 2.318 -16.221 -2.364 1.00 92.94 92 ASP A O 1
ATOM 709 N N . GLN A 1 93 ? 2.380 -15.078 -4.287 1.00 93.25 93 GLN A N 1
ATOM 710 C CA . GLN A 1 93 ? 3.832 -15.171 -4.484 1.00 93.25 93 GLN A CA 1
ATOM 711 C C . GLN A 1 93 ? 4.581 -13.898 -4.073 1.00 93.25 93 GLN A C 1
ATOM 713 O O . GLN A 1 93 ? 5.812 -13.861 -4.140 1.00 93.25 93 GLN A O 1
ATOM 718 N N . ARG A 1 94 ? 3.860 -12.840 -3.680 1.00 93.75 94 ARG A N 1
ATOM 719 C CA . ARG A 1 94 ? 4.458 -11.564 -3.278 1.00 93.75 94 ARG A CA 1
ATOM 720 C C . ARG A 1 94 ? 4.935 -11.622 -1.835 1.00 93.75 94 ARG A C 1
ATOM 722 O O . ARG A 1 94 ? 4.187 -11.979 -0.931 1.00 93.75 94 ARG A O 1
ATOM 729 N N . SER A 1 95 ? 6.167 -11.184 -1.611 1.00 92.06 95 SER A N 1
ATOM 730 C CA . SER A 1 95 ? 6.742 -10.998 -0.278 1.00 92.06 95 SER A CA 1
ATOM 731 C C . SER A 1 95 ? 7.510 -9.683 -0.194 1.00 92.06 95 SER A C 1
ATOM 733 O O . SER A 1 95 ? 7.770 -9.041 -1.214 1.00 92.06 95 SER A O 1
ATOM 735 N N . LEU A 1 96 ? 7.917 -9.288 1.017 1.00 87.31 96 LEU A N 1
ATOM 736 C CA . LEU A 1 96 ? 8.769 -8.109 1.214 1.00 87.31 96 LEU A CA 1
ATOM 737 C C . LEU A 1 96 ? 10.083 -8.204 0.421 1.00 87.31 96 LEU A C 1
ATOM 739 O O . LEU A 1 96 ? 10.589 -7.190 -0.048 1.00 87.31 96 LEU A O 1
ATOM 743 N N . GLN A 1 97 ? 10.621 -9.414 0.242 1.00 90.94 97 GLN A N 1
ATOM 744 C CA . GLN A 1 97 ? 11.857 -9.661 -0.504 1.00 90.94 97 GLN A CA 1
ATOM 745 C C . GLN A 1 97 ? 11.621 -9.811 -2.012 1.00 90.94 97 GLN A C 1
ATOM 747 O O . GLN A 1 97 ? 12.534 -9.582 -2.803 1.00 90.94 97 GLN A O 1
ATOM 752 N N . ARG A 1 98 ? 10.413 -10.209 -2.425 1.00 92.69 98 ARG A N 1
ATOM 753 C CA . ARG A 1 98 ? 10.064 -10.467 -3.825 1.00 92.69 98 ARG A CA 1
ATOM 754 C C . ARG A 1 98 ? 8.658 -9.956 -4.119 1.00 92.69 98 ARG A C 1
ATOM 756 O O . ARG A 1 98 ? 7.693 -10.715 -4.163 1.00 92.69 98 ARG A O 1
ATOM 763 N N . TRP A 1 99 ? 8.542 -8.647 -4.316 1.00 93.88 99 TRP A N 1
ATOM 764 C CA . TRP A 1 99 ? 7.246 -8.014 -4.576 1.00 93.88 99 TRP A CA 1
ATOM 765 C C . TRP A 1 99 ? 6.827 -8.058 -6.053 1.00 93.88 99 TRP A C 1
ATOM 767 O O . TRP A 1 99 ? 5.642 -8.059 -6.386 1.00 93.88 99 TRP A O 1
ATOM 777 N N . PHE A 1 100 ? 7.806 -8.114 -6.951 1.00 95.25 100 PHE A N 1
ATOM 778 C CA . PHE A 1 100 ? 7.612 -8.166 -8.394 1.00 95.25 100 PHE A CA 1
ATOM 779 C C . PHE A 1 100 ? 8.577 -9.182 -9.014 1.00 95.25 100 PHE A C 1
ATOM 781 O O . PHE A 1 100 ? 9.546 -9.610 -8.381 1.00 95.25 100 PHE A O 1
ATOM 788 N N . ASP A 1 101 ? 8.291 -9.606 -10.240 1.00 95.38 101 ASP A N 1
ATOM 789 C CA . ASP A 1 101 ? 9.125 -10.564 -10.952 1.00 95.38 101 ASP A CA 1
ATOM 790 C C . ASP A 1 101 ? 10.319 -9.841 -11.574 1.00 95.38 101 ASP A C 1
ATOM 792 O O . ASP A 1 101 ? 10.184 -9.121 -12.563 1.00 95.38 101 ASP A O 1
ATOM 796 N N . THR A 1 102 ? 11.496 -10.018 -10.981 1.00 93.31 102 THR A N 1
ATOM 797 C CA . THR A 1 102 ? 12.736 -9.408 -11.467 1.00 93.31 102 THR A CA 1
ATOM 798 C C . THR A 1 102 ? 13.198 -10.008 -12.792 1.00 93.31 102 THR A C 1
ATOM 800 O O . THR A 1 102 ? 13.858 -9.310 -13.553 1.00 93.31 102 THR A O 1
ATOM 803 N N . SER A 1 103 ? 12.810 -11.249 -13.117 1.00 95.12 103 SER A N 1
ATOM 804 C CA . SER A 1 103 ? 13.169 -11.896 -14.389 1.00 95.12 103 SER A CA 1
ATOM 805 C C . SER A 1 103 ? 12.464 -11.273 -15.599 1.00 95.12 103 SER A C 1
ATOM 807 O O . SER A 1 103 ? 12.930 -11.395 -16.731 1.00 95.12 103 SER A O 1
ATOM 809 N N . ALA A 1 104 ? 11.384 -10.522 -15.358 1.00 96.38 104 ALA A N 1
ATOM 810 C CA . ALA A 1 104 ? 10.698 -9.729 -16.371 1.00 96.38 104 ALA A CA 1
ATOM 811 C C . ALA A 1 104 ? 11.477 -8.474 -16.795 1.00 96.38 104 ALA A C 1
ATOM 813 O O . ALA A 1 104 ? 11.013 -7.751 -17.682 1.00 96.38 104 ALA A O 1
ATOM 814 N N . PHE A 1 105 ? 12.621 -8.193 -16.163 1.00 96.50 105 PHE A N 1
ATOM 815 C CA . PHE A 1 105 ? 13.424 -7.007 -16.413 1.00 96.50 105 PHE A CA 1
ATOM 816 C C . PHE A 1 105 ? 14.880 -7.366 -16.690 1.00 96.50 105 PHE A C 1
ATOM 818 O O . PHE A 1 105 ? 15.465 -8.230 -16.040 1.00 96.50 105 PHE A O 1
ATOM 825 N N . LYS A 1 106 ? 15.484 -6.666 -17.648 1.00 96.62 106 LYS A N 1
ATOM 826 C CA . LYS A 1 106 ? 16.894 -6.829 -18.006 1.00 96.62 106 LYS A CA 1
ATOM 827 C C . LYS A 1 106 ? 17.590 -5.480 -17.951 1.00 96.62 106 LYS A C 1
ATOM 829 O O . LYS A 1 106 ? 17.044 -4.495 -18.428 1.00 96.62 106 LYS A O 1
ATOM 834 N N . ILE A 1 107 ? 18.790 -5.432 -17.380 1.00 95.00 107 ILE A N 1
ATOM 835 C CA . ILE A 1 107 ? 19.593 -4.203 -17.358 1.00 95.00 107 ILE A CA 1
ATOM 836 C C . ILE A 1 107 ? 19.818 -3.735 -18.801 1.00 95.00 107 ILE A C 1
ATOM 838 O O . ILE A 1 107 ? 20.315 -4.501 -19.630 1.00 95.00 107 ILE A O 1
ATOM 842 N N . ALA A 1 108 ? 19.433 -2.492 -19.086 1.00 93.94 108 ALA A N 1
ATOM 843 C CA . ALA A 1 108 ? 19.683 -1.846 -20.365 1.00 93.94 108 ALA A CA 1
ATOM 844 C C . ALA A 1 108 ? 21.138 -1.355 -20.422 1.00 93.94 108 ALA A C 1
ATOM 846 O O . ALA A 1 108 ? 21.691 -0.902 -19.413 1.00 93.94 108 ALA A O 1
ATOM 847 N N . SER A 1 109 ? 21.767 -1.459 -21.594 1.00 93.50 109 SER A N 1
ATOM 848 C CA . SER A 1 109 ? 23.159 -1.061 -21.823 1.00 93.50 109 SER A CA 1
ATOM 849 C C . SER A 1 109 ? 23.353 -0.688 -23.289 1.00 93.50 109 SER A C 1
ATOM 851 O O . SER A 1 109 ? 23.033 -1.478 -24.172 1.00 93.50 109 SER A O 1
ATOM 853 N N . GLY A 1 110 ? 23.858 0.519 -23.544 1.00 92.19 110 GLY A N 1
ATOM 854 C CA . GLY A 1 110 ? 23.988 1.079 -24.893 1.00 92.19 110 GLY A CA 1
ATOM 855 C C . GLY A 1 110 ? 22.701 1.706 -25.446 1.00 92.19 110 GLY A C 1
ATOM 856 O O . GLY A 1 110 ? 22.725 2.284 -26.529 1.00 92.19 110 GLY A O 1
ATOM 857 N N . HIS A 1 111 ? 21.591 1.640 -24.705 1.00 91.38 111 HIS A N 1
ATOM 858 C CA . HIS A 1 111 ? 20.297 2.233 -25.053 1.00 91.38 111 HIS A CA 1
ATOM 859 C C . HIS A 1 111 ? 19.487 2.560 -23.789 1.00 91.38 111 HIS A C 1
ATOM 861 O O . HIS A 1 111 ? 19.712 1.973 -22.735 1.00 91.38 111 HIS A O 1
ATOM 867 N N . TYR A 1 112 ? 18.521 3.478 -23.880 1.00 91.12 112 TYR A N 1
ATOM 868 C CA . TYR A 1 112 ? 17.599 3.752 -22.773 1.00 91.12 112 TYR A CA 1
ATOM 869 C C . TYR A 1 112 ? 16.646 2.576 -22.572 1.00 91.12 112 TYR A C 1
ATOM 871 O O . TYR A 1 112 ? 16.082 2.074 -23.544 1.00 91.12 112 TYR A O 1
ATOM 879 N N . GLY A 1 113 ? 16.419 2.168 -21.323 1.00 92.62 113 GLY A N 1
ATOM 880 C CA . GLY A 1 113 ? 15.546 1.034 -21.048 1.00 92.62 113 GLY A CA 1
ATOM 881 C C . GLY A 1 113 ? 14.096 1.258 -21.470 1.00 92.62 113 GLY A C 1
ATOM 882 O O . GLY A 1 113 ? 13.544 2.358 -21.405 1.00 92.62 113 GLY A O 1
ATOM 883 N N . THR A 1 114 ? 13.468 0.165 -21.886 1.00 93.19 114 THR A N 1
ATOM 884 C CA . THR A 1 114 ? 12.098 0.138 -22.422 1.00 93.19 114 THR A CA 1
ATOM 885 C C . THR A 1 114 ? 10.994 0.112 -21.357 1.00 93.19 114 THR A C 1
ATOM 887 O O . THR A 1 114 ? 9.809 0.204 -21.687 1.00 93.19 114 THR A O 1
ATOM 890 N N . SER A 1 115 ? 11.329 -0.010 -20.068 1.00 94.38 115 SER A N 1
ATOM 891 C CA . SER A 1 115 ? 10.327 -0.019 -18.998 1.00 94.38 115 SER A CA 1
ATOM 892 C C . SER A 1 115 ? 9.641 1.343 -18.827 1.00 94.38 115 SER A C 1
ATOM 894 O O . SER A 1 115 ? 10.280 2.363 -18.575 1.00 94.38 115 SER A O 1
ATOM 896 N N . GLY A 1 116 ? 8.305 1.344 -18.856 1.00 91.19 116 GLY A N 1
ATOM 897 C CA . GLY A 1 116 ? 7.476 2.528 -18.604 1.00 91.19 116 GLY A CA 1
ATOM 898 C C . GLY A 1 116 ? 7.538 3.038 -17.158 1.00 91.19 116 GLY A C 1
ATOM 899 O O . GLY A 1 116 ? 8.102 2.398 -16.267 1.00 91.19 116 GLY A O 1
ATOM 900 N N . ARG A 1 117 ? 6.986 4.235 -16.913 1.00 92.31 117 ARG A N 1
ATOM 901 C CA . ARG A 1 117 ? 6.978 4.856 -15.579 1.00 92.31 117 ARG A CA 1
ATOM 902 C C . ARG A 1 117 ? 5.787 4.317 -14.799 1.00 92.31 117 ARG A C 1
ATOM 904 O O . ARG A 1 117 ? 4.687 4.246 -15.339 1.00 92.31 117 ARG A O 1
ATOM 911 N N . ASN A 1 118 ? 5.993 3.984 -13.526 1.00 94.19 118 ASN A N 1
ATOM 912 C CA . ASN A 1 118 ? 4.919 3.591 -12.608 1.00 94.19 118 ASN A CA 1
ATOM 913 C C . ASN A 1 118 ? 4.063 2.403 -13.105 1.00 94.19 118 ASN A C 1
ATOM 915 O O . ASN A 1 118 ? 2.840 2.403 -12.978 1.00 94.19 118 ASN A O 1
ATOM 919 N N . ILE A 1 119 ? 4.718 1.402 -13.706 1.00 93.56 119 ILE A N 1
ATOM 920 C CA . ILE A 1 119 ? 4.087 0.216 -14.318 1.00 93.56 119 ILE A CA 1
ATOM 921 C C . ILE A 1 119 ? 3.808 -0.937 -13.340 1.00 93.56 119 ILE A C 1
ATOM 923 O O . ILE A 1 119 ? 3.133 -1.895 -13.713 1.00 93.56 119 ILE A O 1
ATOM 927 N N . LEU A 1 120 ? 4.348 -0.873 -12.124 1.00 94.31 120 LEU A N 1
ATOM 928 C CA . LEU A 1 120 ? 4.154 -1.844 -11.048 1.00 94.31 120 LEU A CA 1
ATOM 929 C C . LEU A 1 120 ? 3.332 -1.206 -9.922 1.00 94.31 120 LEU A C 1
ATOM 931 O O . LEU A 1 120 ? 3.181 0.012 -9.862 1.00 94.31 120 LEU A O 1
ATOM 935 N N . THR A 1 121 ? 2.803 -2.020 -9.012 1.00 94.00 121 THR A N 1
ATOM 936 C CA . THR A 1 121 ? 2.053 -1.549 -7.837 1.00 94.00 121 THR A CA 1
ATOM 937 C C . THR A 1 121 ? 2.739 -2.043 -6.574 1.00 94.00 121 THR A C 1
ATOM 939 O O . THR A 1 121 ? 2.951 -3.246 -6.426 1.00 94.00 121 THR A O 1
ATOM 942 N N . ALA A 1 122 ? 3.081 -1.120 -5.680 1.00 93.12 122 ALA A N 1
ATOM 943 C CA . ALA A 1 122 ? 3.691 -1.382 -4.382 1.00 93.12 122 ALA A CA 1
ATOM 944 C C . ALA A 1 122 ? 2.736 -2.152 -3.439 1.00 93.12 122 ALA A C 1
ATOM 946 O O . ALA A 1 122 ? 1.569 -2.375 -3.784 1.00 93.12 122 ALA A O 1
ATOM 947 N N . PRO A 1 123 ? 3.197 -2.576 -2.250 1.00 93.00 123 PRO A N 1
ATOM 948 C CA . PRO A 1 123 ? 2.310 -3.074 -1.207 1.00 93.00 123 PRO A CA 1
ATOM 949 C C . PRO A 1 123 ? 1.225 -2.066 -0.836 1.00 93.00 123 PRO A C 1
ATOM 951 O O . PRO A 1 123 ? 1.486 -0.871 -0.708 1.00 93.00 123 PRO A O 1
ATOM 954 N N . GLY A 1 124 ? -0.001 -2.569 -0.693 1.00 92.44 124 GLY A N 1
ATOM 955 C CA . GLY A 1 124 ? -1.092 -1.832 -0.063 1.00 92.44 124 GLY A CA 1
ATOM 956 C C . GLY A 1 124 ? -1.044 -1.952 1.457 1.00 92.44 124 GLY A C 1
ATOM 957 O O . GLY A 1 124 ? -0.244 -2.709 2.007 1.00 92.44 124 GLY A O 1
ATOM 958 N N . LEU A 1 125 ? -1.937 -1.229 2.124 1.00 92.88 125 LEU A N 1
ATOM 959 C CA . LEU A 1 125 ? -2.129 -1.289 3.567 1.00 92.88 125 LEU A CA 1
ATOM 960 C C . LEU A 1 125 ? -3.522 -1.847 3.872 1.00 92.88 125 LEU A C 1
ATOM 962 O O . LEU A 1 125 ? -4.519 -1.488 3.249 1.00 92.88 125 LEU A O 1
ATOM 966 N N . THR A 1 126 ? -3.595 -2.749 4.841 1.00 95.50 126 THR A N 1
ATOM 967 C CA . THR A 1 126 ? -4.851 -3.194 5.444 1.00 95.50 126 THR A CA 1
ATOM 968 C C . THR A 1 126 ? -4.625 -3.275 6.942 1.00 95.50 126 THR A C 1
ATOM 970 O O . THR A 1 126 ? -3.826 -4.093 7.394 1.00 95.50 126 THR A O 1
ATOM 973 N N . SER A 1 127 ? -5.279 -2.400 7.699 1.00 97.06 127 SER A N 1
ATOM 974 C CA . SER A 1 127 ? -5.160 -2.339 9.154 1.00 97.06 127 SER A CA 1
ATOM 975 C C . SER A 1 127 ? -6.531 -2.328 9.818 1.00 97.06 127 SER A C 1
ATOM 977 O O . SER A 1 127 ? -7.506 -1.799 9.278 1.00 97.06 127 SER A O 1
ATOM 979 N N . LEU A 1 128 ? -6.595 -2.937 10.999 1.00 97.12 128 LEU A N 1
ATOM 980 C CA . LEU A 1 128 ? -7.743 -2.891 11.890 1.00 97.12 128 LEU A CA 1
ATOM 981 C C . LEU A 1 128 ? -7.241 -2.523 13.283 1.00 97.12 128 LEU A C 1
ATOM 983 O O . LEU A 1 128 ? -6.560 -3.318 13.928 1.00 97.12 128 LEU A O 1
ATOM 987 N N . ASP A 1 129 ? -7.620 -1.340 13.739 1.00 97.31 129 ASP A N 1
ATOM 988 C CA . ASP A 1 129 ? -7.357 -0.855 15.083 1.00 97.31 129 ASP A CA 1
ATOM 989 C C . ASP A 1 129 ? -8.627 -1.023 15.914 1.00 97.31 129 ASP A C 1
ATOM 991 O O . ASP A 1 129 ? -9.691 -0.512 15.560 1.00 97.31 129 ASP A O 1
ATOM 995 N N . PHE A 1 130 ? -8.535 -1.760 17.018 1.00 96.62 130 PHE A N 1
ATOM 996 C CA . PHE A 1 130 ? -9.663 -2.033 17.903 1.00 96.62 130 PHE A CA 1
ATOM 997 C C . PHE A 1 130 ? -9.365 -1.537 19.315 1.00 96.62 130 PHE A C 1
ATOM 999 O O . PHE A 1 130 ? -8.253 -1.675 19.822 1.00 96.62 130 PHE A O 1
ATOM 1006 N N . SER A 1 131 ? -10.365 -0.958 19.973 1.00 95.69 131 SER A N 1
ATOM 1007 C CA . SER A 1 131 ? -10.248 -0.483 21.350 1.00 95.69 131 SER A CA 1
ATOM 1008 C C . SER A 1 131 ? -11.549 -0.699 22.107 1.00 95.69 131 SER A C 1
ATOM 1010 O O . SER A 1 131 ? -12.639 -0.485 21.573 1.00 95.69 131 SER A O 1
ATOM 1012 N N . LEU A 1 132 ? -11.438 -1.081 23.375 1.00 94.69 132 LEU A N 1
ATOM 1013 C CA . LEU A 1 132 ? -12.578 -1.333 24.243 1.00 94.69 132 LEU A CA 1
ATOM 1014 C C . LEU A 1 132 ? -12.466 -0.464 25.490 1.00 94.69 132 LEU A C 1
ATOM 1016 O O . LEU A 1 132 ? -11.501 -0.555 26.238 1.00 94.69 132 LEU A O 1
ATOM 1020 N N . PHE A 1 133 ? -13.482 0.355 25.720 1.00 94.38 133 PHE A N 1
ATOM 1021 C CA . PHE A 1 133 ? -13.540 1.280 26.839 1.00 94.38 133 PHE A CA 1
ATOM 1022 C C . PHE A 1 133 ? -14.624 0.852 27.814 1.00 94.38 133 PHE A C 1
ATOM 1024 O O . PHE A 1 133 ? -15.702 0.396 27.417 1.00 94.38 133 PHE A O 1
ATOM 1031 N N . LYS A 1 134 ? -14.367 1.079 29.100 1.00 92.69 134 LYS A N 1
ATOM 1032 C CA . LYS A 1 134 ? -15.343 0.897 30.170 1.00 92.69 134 LYS A CA 1
ATOM 1033 C C . LYS A 1 134 ? -15.612 2.230 30.848 1.00 92.69 134 LYS A C 1
ATOM 1035 O O . LYS A 1 134 ? -14.772 2.772 31.559 1.00 92.69 134 LYS A O 1
ATOM 1040 N N . ASN A 1 135 ? -16.814 2.745 30.642 1.00 90.88 135 ASN A N 1
ATOM 1041 C CA . ASN A 1 135 ? -17.294 3.972 31.257 1.00 90.88 135 ASN A CA 1
ATOM 1042 C C . ASN A 1 135 ? -18.063 3.632 32.533 1.00 90.88 135 ASN A C 1
ATOM 1044 O O . ASN A 1 13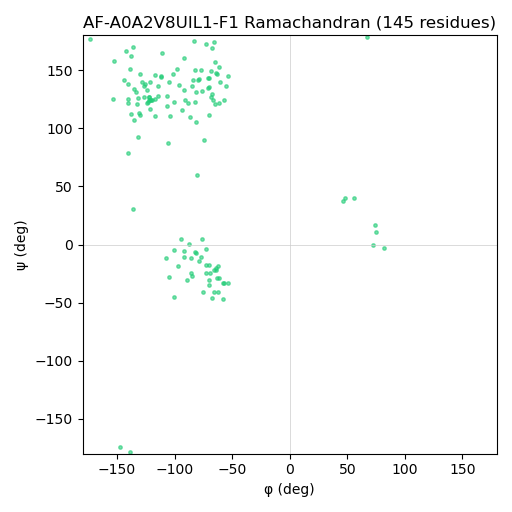5 ? -19.112 2.999 32.463 1.00 90.88 135 ASN A O 1
ATOM 1048 N N . ILE A 1 136 ? -17.565 4.062 33.687 1.00 90.38 136 ILE A N 1
ATOM 1049 C CA . ILE A 1 136 ? -18.179 3.844 34.998 1.00 90.38 136 ILE A CA 1
ATOM 1050 C C . ILE A 1 136 ? -18.783 5.170 35.462 1.00 90.38 136 ILE A C 1
ATOM 1052 O O . ILE A 1 136 ? -18.074 6.167 35.609 1.00 90.38 136 ILE A O 1
ATOM 1056 N N . ARG A 1 137 ? -20.100 5.194 35.675 1.00 85.56 137 ARG A N 1
ATOM 1057 C CA . ARG A 1 137 ? -20.790 6.316 36.324 1.00 85.56 137 ARG A CA 1
ATOM 1058 C C . ARG A 1 137 ? -20.643 6.158 37.833 1.00 85.56 137 ARG A C 1
ATOM 1060 O O . ARG A 1 137 ? -21.015 5.117 38.359 1.00 85.56 137 ARG A O 1
ATOM 1067 N N . VAL A 1 138 ? -20.083 7.161 38.504 1.00 81.06 138 VAL A N 1
ATOM 1068 C CA . VAL A 1 138 ? -19.877 7.149 39.965 1.00 81.06 138 VAL A CA 1
ATOM 1069 C C . VAL A 1 138 ? -20.970 7.966 40.655 1.00 81.06 138 VAL A C 1
ATOM 1071 O O . VAL A 1 138 ? -21.574 7.503 41.614 1.00 81.06 138 VAL A O 1
ATOM 1074 N N . THR A 1 139 ? -21.271 9.146 40.118 1.00 81.31 139 THR A N 1
ATOM 1075 C CA . THR A 1 139 ? -22.404 10.007 40.498 1.00 81.31 139 THR A CA 1
ATOM 1076 C C . THR A 1 139 ? -23.034 10.586 39.226 1.00 81.31 139 THR A C 1
ATOM 1078 O O . THR A 1 139 ? -22.601 10.261 38.117 1.00 81.31 139 THR A O 1
ATOM 1081 N N . GLU A 1 140 ? -24.066 11.422 39.351 1.00 77.62 140 GLU A N 1
ATOM 1082 C CA . GLU A 1 140 ? -24.721 12.071 38.201 1.00 77.62 140 GLU A CA 1
ATOM 1083 C C . GLU A 1 140 ? -23.761 12.976 37.408 1.00 77.62 140 GLU A C 1
ATOM 1085 O O . GLU A 1 140 ? -23.889 13.112 36.193 1.00 77.62 140 GLU A O 1
ATOM 1090 N N . ASP A 1 141 ? -22.754 13.523 38.089 1.00 83.69 141 ASP A N 1
ATOM 1091 C CA . ASP A 1 141 ? -21.760 14.472 37.589 1.00 83.69 141 ASP A CA 1
ATOM 1092 C C . ASP A 1 141 ? -20.354 13.869 37.392 1.00 83.69 141 ASP A C 1
ATOM 1094 O O . ASP A 1 141 ? -19.506 14.491 36.749 1.00 83.69 141 ASP A O 1
ATOM 1098 N N . LYS A 1 142 ? -20.079 12.654 37.896 1.00 85.31 142 LYS A N 1
ATOM 1099 C CA . LYS A 1 142 ? -18.741 12.032 37.830 1.00 85.31 142 LYS A CA 1
ATOM 1100 C C . LYS A 1 142 ? -18.728 10.741 37.017 1.00 85.31 142 LYS A C 1
ATOM 1102 O O . LYS A 1 142 ? -19.417 9.767 37.333 1.00 85.31 142 LYS A O 1
ATOM 1107 N N . ARG A 1 143 ? -17.848 10.702 36.011 1.00 82.94 143 ARG A N 1
ATOM 1108 C CA . ARG A 1 143 ? -17.569 9.534 35.160 1.00 82.94 143 ARG A CA 1
ATOM 1109 C C . ARG A 1 143 ? -16.084 9.190 35.198 1.00 82.94 143 ARG A C 1
ATOM 1111 O O . ARG A 1 143 ? -15.242 10.056 34.989 1.00 82.94 143 ARG A O 1
ATOM 1118 N N . PHE A 1 144 ? -15.784 7.911 35.392 1.00 87.88 144 PHE A N 1
ATOM 1119 C CA . PHE A 1 144 ? -14.457 7.338 35.185 1.00 87.88 144 PHE A CA 1
ATOM 1120 C C . PHE A 1 144 ? -14.457 6.537 33.879 1.00 87.88 144 PHE A C 1
ATOM 1122 O O . PHE A 1 144 ? -15.438 5.859 33.570 1.00 87.88 144 PHE A O 1
ATOM 1129 N N . GLN A 1 145 ? -13.384 6.613 33.098 1.00 88.19 145 GLN A N 1
ATOM 1130 C CA . GLN A 1 145 ? -13.221 5.811 31.888 1.00 88.19 145 GLN A CA 1
ATOM 1131 C C . GLN A 1 145 ? -11.937 4.999 31.998 1.00 88.19 145 GLN A C 1
ATOM 1133 O O . GLN A 1 145 ? -10.854 5.558 32.142 1.00 88.19 145 GLN A O 1
ATOM 1138 N N . PHE A 1 146 ? -12.079 3.685 31.891 1.00 85.88 146 PHE A N 1
ATOM 1139 C CA . PHE A 1 146 ? -10.966 2.780 31.659 1.00 85.88 146 PHE A CA 1
ATOM 1140 C C . PHE A 1 146 ? -10.810 2.579 30.149 1.00 85.88 146 PHE A C 1
ATOM 1142 O O . PHE A 1 146 ? -11.813 2.391 29.449 1.00 85.88 146 PHE A O 1
ATOM 1149 N N . ARG A 1 147 ? 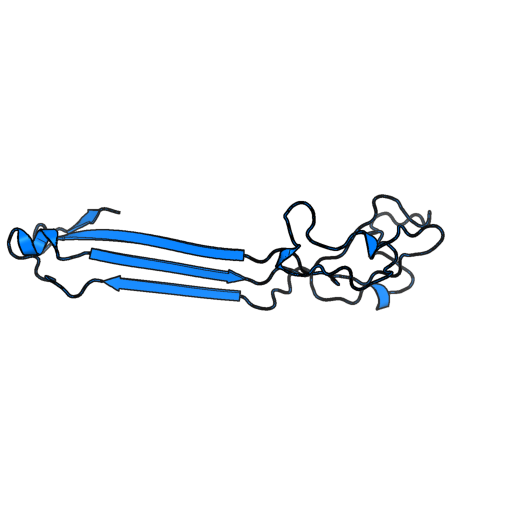-9.575 2.681 29.663 1.00 83.88 147 ARG A N 1
ATOM 1150 C CA . ARG A 1 147 ? -9.191 2.632 28.253 1.00 83.88 147 ARG A CA 1
ATOM 1151 C C . ARG A 1 147 ? -7.936 1.804 28.071 1.00 83.88 147 ARG A C 1
ATOM 1153 O O . ARG A 1 147 ? -7.115 1.840 29.015 1.00 83.88 147 ARG A O 1
#

pLDDT: mean 90.59, std 5.77, range [66.19, 98.12]

Mean predicted aligned error: 6.7 Å

Secondary structure (DSSP, 8-state):
---TT-GGGG----TT--S-EEEEEEEEE--TTTT--HHHHHHHSSEEEEEEEEEEPPPEE----SS-SS-S--TT--PPPEESS--BPPGGG--SS-SB-GGGEE---SS---PPTT-EE---EEEEEEEEEEEEE-SSS-EEEE-

Foldseek 3Di:
DQDPVDPVLADDDPQPDWPDKDKDKDKDADPPLQVLPDPCSLVPHQKIKIKIKIWTWFGQAADADPDNQDPPVDPDHRQHFAFQDLQQDDPVPDDPVRNTRCVRTDHHHPDGHPTGGRSYGDDIDIDMDMDMKGWGDPDPPDIDIDD

Radius of gyration: 26.8 Å; Cα contacts (8 Å, |Δi|>4): 293; chains: 1; bounding box: 56×30×67 Å